Protein AF-A0A2D9EZ39-F1 (afdb_monomer_lite)

pLDDT: mean 81.18, std 13.02, range [63.34, 98.12]

Foldseek 3Di:
DKDWDWDAQPPDPCRIDIDIDDPCPVPDDDDDPDPPDPPDDD

Structure (mmCIF, N/CA/C/O backbone):
data_AF-A0A2D9EZ39-F1
#
_entry.id   AF-A0A2D9EZ39-F1
#
loop_
_atom_site.group_PDB
_atom_site.id
_atom_site.type_symbol
_atom_site.label_atom_id
_atom_site.label_alt_id
_atom_site.label_comp_id
_atom_site.label_asym_id
_atom_site.label_entity_id
_atom_site.label_seq_id
_atom_site.pdbx_PDB_ins_code
_atom_site.Cartn_x
_atom_site.Cartn_y
_atom_site.Cartn_z
_atom_site.occupancy
_atom_site.B_iso_or_equiv
_atom_site.auth_seq_id
_atom_site.auth_comp_id
_atom_site.auth_asym_id
_atom_site.auth_atom_id
_atom_site.pdbx_PDB_model_num
ATOM 1 N N . MET A 1 1 ? 10.813 5.027 -6.184 1.00 70.88 1 MET A N 1
ATOM 2 C CA . MET A 1 1 ? 10.606 4.347 -4.888 1.00 70.88 1 MET A CA 1
ATOM 3 C C . MET A 1 1 ? 9.158 4.602 -4.500 1.00 70.88 1 MET A C 1
ATOM 5 O O . MET A 1 1 ? 8.701 5.714 -4.692 1.00 70.88 1 MET A O 1
ATOM 9 N N . CYS A 1 2 ? 8.387 3.609 -4.068 1.00 80.69 2 CYS A N 1
ATOM 10 C CA . CYS A 1 2 ? 7.005 3.874 -3.654 1.00 80.69 2 CYS A CA 1
ATOM 11 C C . CYS A 1 2 ? 6.959 3.924 -2.131 1.00 80.69 2 CYS A C 1
ATOM 13 O O . CYS A 1 2 ? 7.406 2.979 -1.482 1.00 80.69 2 CYS A O 1
ATOM 15 N N . THR A 1 3 ? 6.418 5.007 -1.584 1.00 84.75 3 THR A N 1
ATOM 16 C CA . THR A 1 3 ? 6.192 5.167 -0.148 1.00 84.75 3 THR A CA 1
ATOM 17 C C . THR A 1 3 ? 4.700 5.097 0.109 1.00 84.75 3 THR A C 1
ATOM 19 O O . THR A 1 3 ? 3.921 5.838 -0.491 1.00 84.75 3 THR A O 1
ATOM 22 N N . LEU A 1 4 ? 4.305 4.211 1.016 1.00 92.00 4 LEU A N 1
ATOM 23 C CA . LEU A 1 4 ? 2.940 4.128 1.508 1.00 92.00 4 LEU A CA 1
ATOM 24 C C . LEU A 1 4 ? 2.908 4.678 2.932 1.00 92.00 4 LEU A C 1
ATOM 26 O O . LEU A 1 4 ? 3.658 4.215 3.790 1.00 92.00 4 LEU A O 1
ATOM 30 N N . VAL A 1 5 ? 2.039 5.654 3.179 1.00 93.69 5 VAL A N 1
ATOM 31 C CA . VAL A 1 5 ? 1.804 6.210 4.513 1.00 93.69 5 VAL A CA 1
ATOM 32 C C . VAL A 1 5 ? 0.400 5.822 4.948 1.00 93.69 5 VAL A C 1
ATOM 34 O O . VAL A 1 5 ? -0.580 6.095 4.251 1.00 93.69 5 VAL A O 1
ATOM 37 N N . ILE A 1 6 ? 0.312 5.177 6.109 1.00 96.88 6 ILE A N 1
ATOM 38 C CA . ILE A 1 6 ? -0.946 4.726 6.700 1.00 96.88 6 ILE A CA 1
ATOM 39 C C . ILE A 1 6 ? -1.143 5.457 8.022 1.00 96.88 6 ILE A C 1
ATOM 41 O O . ILE A 1 6 ? -0.314 5.354 8.926 1.00 96.88 6 ILE A O 1
ATOM 45 N N . LEU A 1 7 ? -2.275 6.148 8.146 1.00 97.50 7 LEU A N 1
ATOM 46 C CA . LEU A 1 7 ? -2.732 6.729 9.403 1.00 97.50 7 LEU A CA 1
ATOM 47 C C . LEU A 1 7 ? -3.996 6.001 9.864 1.00 97.50 7 LEU A C 1
ATOM 49 O O . LEU A 1 7 ? -5.035 6.070 9.207 1.00 97.50 7 LEU A O 1
ATOM 53 N N . ARG A 1 8 ? -3.911 5.334 11.020 1.00 97.69 8 ARG A N 1
ATOM 54 C CA . ARG A 1 8 ? -5.029 4.632 11.664 1.00 97.69 8 ARG A CA 1
ATOM 55 C C . ARG A 1 8 ? -5.450 5.365 12.937 1.00 97.69 8 ARG A C 1
ATOM 57 O O . ARG A 1 8 ? -4.639 5.514 13.848 1.00 97.69 8 ARG A O 1
ATOM 64 N N . ARG A 1 9 ? -6.719 5.777 13.017 1.00 97.56 9 ARG A N 1
ATOM 65 C CA . ARG A 1 9 ? -7.285 6.550 14.142 1.00 97.56 9 ARG A CA 1
ATOM 66 C C . ARG A 1 9 ? -8.683 6.049 14.534 1.00 97.56 9 ARG A C 1
ATOM 68 O O . ARG A 1 9 ? -9.680 6.602 14.079 1.00 97.56 9 ARG A O 1
ATOM 75 N N . PRO A 1 10 ? -8.794 4.999 15.358 1.00 96.75 10 PRO A N 1
ATOM 76 C CA . PRO A 1 10 ? -10.094 4.491 15.794 1.00 96.75 10 PRO A CA 1
ATOM 77 C C . PRO A 1 10 ? -10.921 5.569 16.511 1.00 96.75 10 PRO A C 1
ATOM 79 O O . PRO A 1 10 ? -10.375 6.336 17.298 1.00 96.75 10 PRO A O 1
ATOM 82 N N . GLY A 1 11 ? -12.228 5.619 16.243 1.00 96.38 11 GLY A N 1
ATOM 83 C CA . GLY A 1 11 ? -13.156 6.566 16.879 1.00 96.38 11 GLY A CA 1
ATOM 84 C C . GLY A 1 11 ? -13.150 7.989 16.307 1.00 96.38 11 GLY A C 1
ATOM 85 O O . GLY A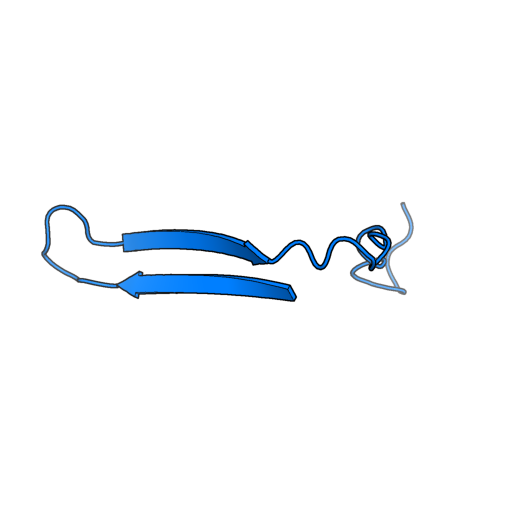 1 11 ? -13.967 8.799 16.720 1.00 96.38 11 GLY A O 1
ATOM 86 N N . HIS A 1 12 ? -12.269 8.298 15.354 1.00 98.12 12 HIS A N 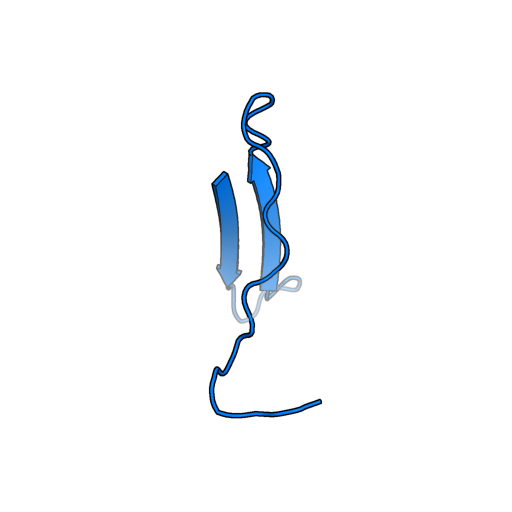1
ATOM 87 C CA . HIS A 1 12 ? -12.316 9.549 14.598 1.00 98.12 12 HIS A CA 1
ATOM 88 C C . HIS A 1 12 ? -13.242 9.398 13.383 1.00 98.12 12 HIS A C 1
ATOM 90 O O . HIS A 1 12 ? -13.258 8.333 12.768 1.00 98.12 12 HIS A O 1
ATOM 96 N N . ASP A 1 13 ? -13.884 10.484 12.945 1.00 97.50 13 ASP A N 1
ATOM 97 C CA . ASP A 1 13 ? -14.700 10.530 11.713 1.00 97.50 13 ASP A CA 1
ATOM 98 C C . ASP A 1 13 ? -13.946 10.091 10.442 1.00 97.50 13 ASP A C 1
ATOM 100 O O . ASP A 1 13 ? -14.548 9.686 9.453 1.00 97.50 13 ASP A O 1
ATOM 104 N N . TRP A 1 14 ? -12.608 10.130 10.483 1.00 95.94 14 TRP A N 1
ATOM 105 C CA . TRP A 1 14 ? -11.707 9.705 9.413 1.00 95.94 14 TRP A CA 1
ATOM 106 C C . TRP A 1 14 ? -10.758 8.635 9.963 1.00 95.94 14 TRP A C 1
ATOM 108 O O . TRP A 1 14 ? -9.585 8.929 10.256 1.00 95.94 14 TRP A O 1
ATOM 118 N N . PRO A 1 15 ? -11.264 7.406 10.165 1.00 96.75 15 PRO 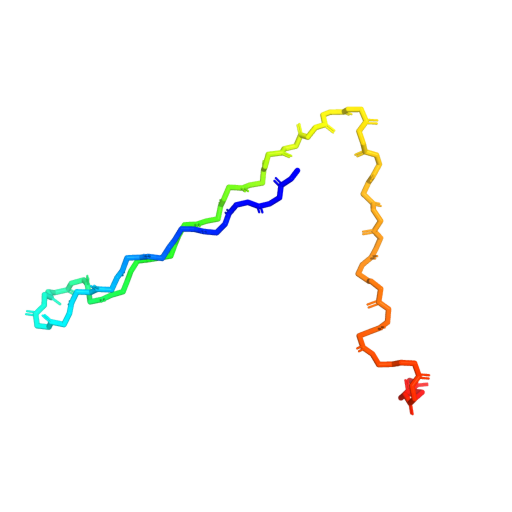A N 1
ATOM 119 C CA . PRO A 1 15 ? -10.575 6.390 10.951 1.00 96.75 15 PRO A CA 1
ATOM 120 C C . PRO A 1 15 ? -9.391 5.751 10.222 1.00 96.75 15 PRO A C 1
ATOM 122 O O . PRO A 1 15 ? -8.519 5.148 10.856 1.00 96.75 15 PRO A O 1
ATOM 125 N N . LEU A 1 16 ? -9.340 5.909 8.900 1.00 97.44 16 LEU A N 1
ATOM 126 C CA . LEU A 1 16 ? -8.265 5.436 8.047 1.00 97.44 16 LEU A CA 1
ATOM 127 C C . LEU A 1 16 ? -7.996 6.461 6.946 1.00 97.44 16 LEU A C 1
ATOM 129 O O . LEU A 1 16 ? -8.908 6.844 6.217 1.00 97.44 16 LEU A O 1
ATOM 133 N N . ILE A 1 17 ? -6.739 6.880 6.824 1.00 97.31 17 ILE A N 1
ATOM 134 C CA . ILE A 1 17 ? -6.243 7.652 5.682 1.00 97.31 17 ILE A CA 1
ATOM 135 C C . ILE A 1 17 ? -5.068 6.888 5.086 1.00 97.31 17 ILE A C 1
ATOM 137 O O . ILE A 1 17 ? -4.176 6.433 5.809 1.00 97.31 17 ILE A O 1
ATOM 141 N N . ILE A 1 18 ? -5.082 6.760 3.762 1.00 96.94 18 ILE A N 1
ATOM 142 C CA . ILE A 1 18 ? -4.025 6.118 2.990 1.00 96.94 18 ILE A CA 1
ATOM 143 C C . ILE A 1 18 ? -3.506 7.142 1.991 1.00 96.94 18 ILE A C 1
ATOM 145 O O . ILE A 1 18 ? -4.276 7.684 1.199 1.00 96.94 18 ILE A O 1
ATOM 149 N N . ALA A 1 19 ? -2.200 7.387 2.029 1.00 94.62 19 ALA A N 1
ATOM 150 C CA . ALA A 1 19 ? -1.507 8.187 1.033 1.00 94.62 19 ALA A CA 1
ATOM 151 C C . ALA A 1 19 ? -0.418 7.338 0.380 1.00 94.62 19 ALA A C 1
ATOM 153 O O . ALA A 1 19 ? 0.361 6.665 1.058 1.00 94.62 19 ALA A O 1
ATOM 154 N N . ALA A 1 20 ? -0.365 7.384 -0.946 1.00 89.44 20 ALA A N 1
ATOM 155 C CA . ALA A 1 20 ? 0.690 6.764 -1.725 1.00 89.44 20 ALA A CA 1
ATOM 156 C C . ALA A 1 20 ? 1.494 7.869 -2.400 1.00 89.44 20 ALA A C 1
ATOM 158 O O . ALA A 1 20 ? 0.941 8.673 -3.148 1.00 89.44 20 ALA A O 1
ATOM 159 N N . ASN A 1 21 ? 2.797 7.897 -2.136 1.00 83.56 21 ASN A N 1
ATOM 160 C CA . ASN A 1 21 ? 3.728 8.714 -2.891 1.00 83.56 21 ASN A CA 1
ATOM 161 C C . ASN A 1 21 ? 4.517 7.804 -3.830 1.00 83.56 21 ASN A C 1
ATOM 163 O O . ASN A 1 21 ? 5.262 6.925 -3.383 1.00 83.56 21 ASN A O 1
ATOM 167 N N . ARG A 1 22 ? 4.356 8.013 -5.135 1.00 75.62 22 ARG A N 1
ATOM 168 C CA . ARG A 1 22 ? 5.255 7.433 -6.127 1.00 75.62 22 ARG A CA 1
ATOM 169 C C . ARG A 1 22 ? 6.399 8.417 -6.290 1.00 75.62 22 ARG A C 1
ATOM 171 O O . ARG A 1 22 ? 6.269 9.404 -6.999 1.00 75.62 22 ARG A O 1
ATOM 178 N N . ASP A 1 23 ? 7.507 8.150 -5.617 1.00 72.62 23 ASP A N 1
ATOM 179 C CA . ASP A 1 23 ? 8.733 8.891 -5.870 1.00 72.62 23 ASP A CA 1
ATOM 180 C C . ASP A 1 23 ? 9.293 8.397 -7.210 1.00 72.62 23 ASP A C 1
ATOM 182 O O . ASP A 1 23 ? 9.969 7.358 -7.300 1.00 72.62 23 ASP A O 1
ATOM 186 N N . GLU A 1 24 ? 8.854 9.045 -8.288 1.00 66.44 24 GLU A N 1
ATOM 187 C CA . GLU A 1 24 ? 9.322 8.790 -9.642 1.00 66.44 24 GLU A CA 1
ATOM 188 C C . GLU A 1 24 ? 10.779 9.225 -9.733 1.00 66.44 24 GLU A C 1
ATOM 190 O O . GLU A 1 24 ? 11.112 10.378 -9.986 1.00 66.44 24 GLU A O 1
ATOM 195 N N . MET A 1 25 ? 11.680 8.269 -9.530 1.00 68.06 25 MET A N 1
ATOM 196 C CA . MET A 1 25 ? 13.071 8.453 -9.905 1.00 68.06 25 MET A CA 1
ATOM 197 C C . MET A 1 25 ? 13.087 8.531 -11.433 1.00 68.06 25 MET A C 1
ATOM 199 O O . MET A 1 25 ? 13.000 7.497 -12.090 1.00 68.06 25 MET A O 1
ATOM 203 N N . ALA A 1 26 ? 13.129 9.748 -11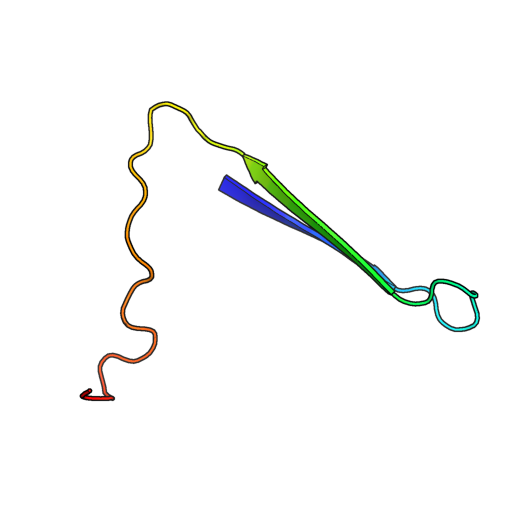.987 1.00 67.19 26 ALA A N 1
ATOM 204 C CA . ALA A 1 26 ? 12.912 10.021 -13.413 1.00 67.19 26 ALA A CA 1
ATOM 205 C C . ALA A 1 26 ? 13.791 9.177 -14.362 1.00 67.19 26 ALA A C 1
ATOM 207 O O . ALA A 1 26 ? 13.404 8.915 -15.495 1.00 67.19 26 ALA A O 1
ATOM 208 N N . GLY A 1 27 ? 14.958 8.715 -13.895 1.00 70.44 27 GLY A N 1
ATOM 209 C CA . GLY A 1 27 ? 15.871 7.845 -14.646 1.00 70.44 27 GLY A CA 1
ATOM 210 C C . GLY A 1 27 ? 15.660 6.334 -14.473 1.00 70.44 27 GLY A C 1
ATOM 211 O O . GLY A 1 27 ? 16.420 5.554 -15.040 1.00 70.44 27 GLY A O 1
ATOM 212 N N . ARG A 1 28 ? 14.681 5.885 -13.679 1.00 67.88 28 ARG A N 1
ATOM 213 C CA . ARG A 1 28 ? 14.416 4.459 -13.442 1.00 67.88 28 ARG A CA 1
ATOM 214 C C . ARG A 1 28 ? 13.226 4.001 -14.277 1.00 67.88 28 ARG A C 1
ATOM 216 O O . ARG A 1 28 ? 12.093 4.389 -14.003 1.00 67.88 28 ARG A O 1
ATOM 223 N N . ALA A 1 29 ? 13.484 3.119 -15.242 1.00 69.44 29 ALA A N 1
ATOM 224 C CA . ALA A 1 29 ? 12.430 2.449 -15.991 1.00 69.44 29 ALA A CA 1
ATOM 225 C C . ALA A 1 29 ? 11.490 1.688 -15.041 1.00 69.44 29 ALA A C 1
ATOM 227 O O . ALA A 1 29 ? 11.916 1.112 -14.035 1.00 69.44 29 ALA A O 1
ATOM 228 N N . TRP A 1 30 ? 10.195 1.731 -15.341 1.00 67.38 30 TRP A N 1
ATOM 229 C CA . TRP A 1 30 ? 9.205 0.970 -14.598 1.00 67.38 30 TRP A CA 1
ATOM 230 C C . TRP A 1 30 ? 9.223 -0.483 -15.070 1.00 67.38 30 TRP A C 1
ATOM 232 O O . TRP A 1 30 ? 8.922 -0.752 -16.231 1.00 67.38 30 TRP A O 1
ATOM 242 N N . ASP A 1 31 ? 9.544 -1.404 -14.165 1.00 69.69 31 ASP A N 1
ATOM 243 C CA . ASP A 1 31 ? 9.337 -2.828 -14.397 1.00 69.69 31 ASP A CA 1
ATOM 244 C C . ASP A 1 31 ? 7.862 -3.159 -14.163 1.00 69.69 31 ASP A C 1
ATOM 246 O O . ASP A 1 31 ? 7.265 -2.733 -13.166 1.00 69.69 31 ASP A O 1
ATOM 250 N N . ALA A 1 32 ? 7.275 -3.936 -15.074 1.00 67.94 32 ALA A N 1
ATOM 251 C CA . ALA A 1 32 ? 5.942 -4.484 -14.874 1.00 67.94 32 ALA A CA 1
ATOM 252 C C . ALA A 1 32 ? 5.893 -5.277 -13.553 1.00 67.94 32 ALA A C 1
ATOM 254 O O . ALA A 1 32 ? 6.914 -5.843 -13.143 1.00 67.94 32 ALA A O 1
ATOM 255 N N . PRO A 1 33 ? 4.732 -5.346 -12.873 1.00 69.44 33 PRO A N 1
ATOM 256 C CA . PRO A 1 33 ? 4.597 -6.166 -11.677 1.00 69.44 33 PRO A CA 1
ATOM 257 C C . PRO A 1 33 ? 5.094 -7.583 -11.980 1.00 69.44 33 PRO A C 1
ATOM 259 O O . PRO A 1 33 ? 4.609 -8.238 -12.904 1.00 69.44 33 PRO A O 1
ATOM 262 N N . GLY A 1 34 ? 6.098 -8.041 -11.227 1.00 69.88 34 GLY A N 1
ATOM 263 C CA . GLY A 1 34 ? 6.585 -9.412 -11.337 1.00 69.88 34 GLY A CA 1
ATOM 264 C C . GLY A 1 34 ? 5.427 -10.383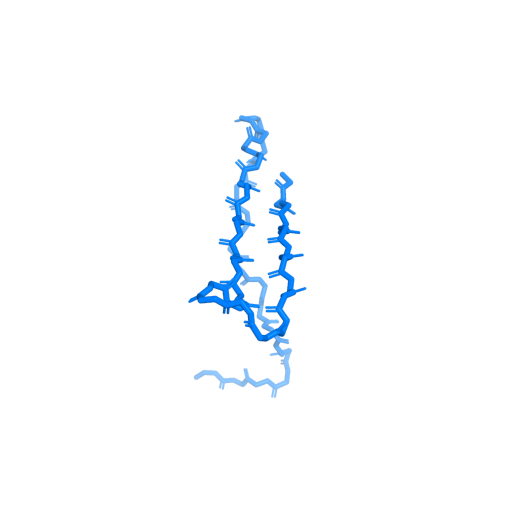 -11.122 1.00 69.88 34 GLY A C 1
ATOM 265 O O . GLY A 1 34 ? 4.517 -10.089 -10.342 1.00 69.88 34 GLY A O 1
ATOM 266 N N . ARG A 1 35 ? 5.436 -11.532 -11.814 1.00 73.00 35 ARG A N 1
ATOM 267 C CA . ARG A 1 35 ? 4.433 -12.583 -11.582 1.00 73.00 35 ARG A CA 1
ATOM 268 C C . ARG A 1 35 ? 4.414 -12.887 -10.089 1.00 73.00 35 ARG A C 1
ATOM 270 O O . ARG A 1 35 ? 5.403 -13.368 -9.545 1.00 73.00 35 ARG A O 1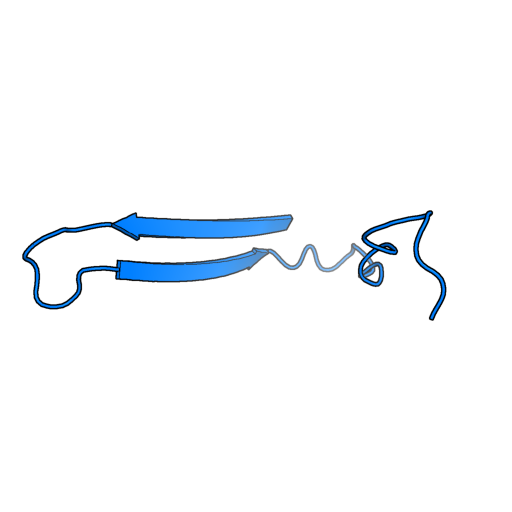
ATOM 277 N N . HIS A 1 36 ? 3.304 -12.548 -9.437 1.00 69.62 36 HIS A N 1
ATOM 278 C CA . HIS A 1 36 ? 3.226 -12.546 -7.979 1.00 69.62 36 HIS A CA 1
ATOM 279 C C . HIS A 1 36 ? 3.349 -13.973 -7.404 1.00 69.62 36 HIS A C 1
ATOM 281 O O . HIS A 1 36 ? 3.714 -14.133 -6.246 1.00 69.62 36 HIS A O 1
ATOM 287 N N . TRP A 1 37 ? 3.158 -14.993 -8.254 1.00 67.56 37 TRP A N 1
ATOM 288 C CA . TRP A 1 37 ? 3.386 -16.409 -7.977 1.00 67.56 37 TRP A CA 1
ATOM 289 C C . TRP A 1 37 ? 3.989 -17.116 -9.205 1.00 67.56 37 TRP A C 1
ATOM 291 O O . TRP A 1 37 ? 3.317 -17.193 -10.236 1.00 67.56 37 TRP A O 1
ATOM 301 N N . PRO A 1 38 ? 5.234 -17.631 -9.138 1.00 69.00 38 PRO A N 1
ATOM 302 C CA . PRO A 1 38 ? 5.831 -18.429 -10.217 1.00 69.00 38 PRO A CA 1
ATOM 303 C C . PRO A 1 38 ? 5.042 -19.708 -10.538 1.00 69.00 38 PRO A C 1
ATOM 305 O O . PRO A 1 38 ? 5.121 -20.224 -11.648 1.00 69.00 38 PRO A O 1
ATOM 308 N N . ASP A 1 39 ? 4.294 -20.208 -9.561 1.00 78.56 39 ASP A N 1
ATOM 309 C CA . ASP A 1 39 ? 3.549 -21.466 -9.550 1.00 78.56 39 ASP A CA 1
ATOM 310 C C . ASP A 1 39 ? 2.111 -21.359 -10.088 1.00 78.56 39 ASP A C 1
ATOM 312 O O . ASP A 1 39 ? 1.401 -22.363 -10.120 1.00 78.56 39 ASP A O 1
ATOM 316 N N . ARG A 1 40 ? 1.662 -20.178 -10.538 1.00 64.62 40 ARG A N 1
ATOM 317 C CA . ARG A 1 40 ? 0.306 -19.996 -11.085 1.00 64.62 40 ARG A CA 1
ATOM 318 C C . ARG A 1 40 ? 0.326 -19.617 -12.571 1.00 64.62 40 ARG A C 1
ATOM 320 O O . ARG A 1 40 ? 0.711 -18.491 -12.890 1.00 64.62 40 ARG A O 1
ATOM 327 N N . PRO A 1 41 ? -0.092 -20.522 -13.478 1.00 69.44 41 PRO A N 1
ATOM 328 C CA . PRO A 1 41 ? -0.277 -20.202 -14.891 1.00 69.44 41 PRO A CA 1
ATOM 329 C C . PRO A 1 41 ? -1.574 -19.404 -15.126 1.00 69.44 41 PRO A C 1
ATOM 331 O O . PRO A 1 41 ? -2.537 -19.547 -14.370 1.00 69.44 41 PRO A O 1
ATOM 334 N N . HIS A 1 42 ? -1.562 -18.556 -16.162 1.00 63.34 42 HIS A N 1
ATOM 335 C CA . HIS A 1 42 ? -2.702 -17.768 -16.652 1.00 63.34 42 HIS A CA 1
ATOM 336 C C . HIS A 1 42 ? -3.379 -18.458 -17.832 1.00 63.34 42 HIS A C 1
ATOM 338 O O . HIS A 1 42 ? -2.632 -19.016 -18.669 1.00 63.34 42 HIS A O 1
#

Secondary structure (DSSP, 8-state):
-EEEEEEE-TTSSS-EEEEEEE---TTSPPPPPP-S-TT---

Sequence (42 aa):
MCTLVILRRPGHDWPLIIAANRDEMAGRAWDAPGRHWPDRPH

Radius of gyration: 16.41 Å; chains: 1; bounding box: 31×32×34 Å